Protein AF-A0A1W2GZX4-F1 (afdb_monomer_lite)

pLDDT: mean 93.34, std 7.18, range [49.5, 98.25]

Radius of gyration: 19.94 Å; chains: 1; bounding box: 51×26×61 Å

Foldseek 3Di:
DVVLLVVLVVQLVVLVVVLVVLQVVCCVVPVDHDDLVCCQPVVDQVSNLVVLQVQLPPVSLVSNLVSLVSVLSSLVSLLSSLLVLLQVLLVVLVVVCVVPVPVPVSVVLSVVSNVLSVLSVLLNVLSVVLSVQSNVQSVVSGHDDCPCRNVSSVSSVVSSVCSCCSSVVSVVVSVVVVVVVD

Sequence (182 aa):
MKSTFIVFLFLALSAFGVMRYHQYQFEKSSQLKFDVMKFELPGSKENLDKLILDWSSPESKEFVLNQLRLDYFFMSTLFPAILMGCLLVRRRLQEKAVNSNNTSKYGVLSSLLLGMAFMQLFAWLFDISENIRLTIWIKQGYAGDMSLFETLVKLKFLFAILGVLLSLGLFVWLRVKRNNHS

Secondary structure (DSSP, 8-state):
-HHHHHHHHHHHHHHHHHHHHHHHHHHHHH-PPP-THHHH--SSHHHHHHHHHHT-SHHHHHHHHHHHHHHHHHHHHHHHHHHHHHHHHHHHHHHHHHHHT-HHHHHHHHHHHHHHHHHHHHHHHHHHHHHHHHHHHHHHTS----TTHHHHHHHHHHHHHHHHHHHHHHHHHHHHHHHTT-

Organism: NCBI:txid758820

Structure (mmCIF, N/CA/C/O backbone):
data_AF-A0A1W2GZX4-F1
#
_entry.id   AF-A0A1W2GZX4-F1
#
loop_
_atom_site.group_PDB
_atom_site.id
_atom_site.type_symbol
_atom_site.label_atom_id
_atom_site.label_alt_id
_atom_site.label_comp_id
_atom_site.label_asym_id
_atom_site.label_entity_id
_atom_site.label_seq_id
_atom_site.pdbx_PDB_ins_code
_atom_site.Cartn_x
_atom_site.Cartn_y
_atom_site.Cartn_z
_atom_site.occupancy
_atom_site.B_iso_or_equiv
_atom_site.auth_seq_id
_atom_site.auth_comp_id
_atom_site.auth_asym_id
_atom_site.auth_atom_id
_ato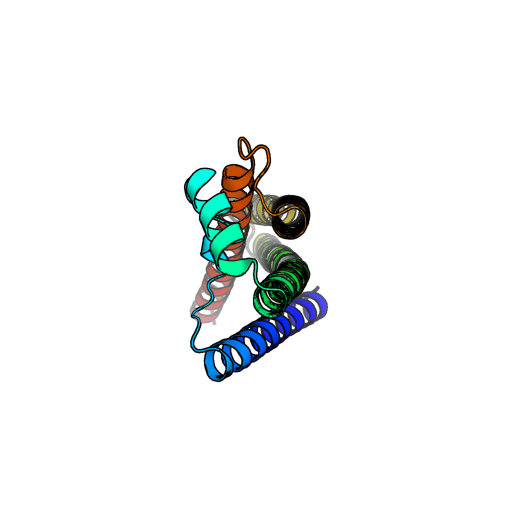m_site.pdbx_PDB_model_num
ATOM 1 N N . MET A 1 1 ? 6.391 -13.377 -15.690 1.00 82.12 1 MET A N 1
ATOM 2 C CA . MET A 1 1 ? 6.469 -11.915 -15.438 1.00 82.12 1 MET A CA 1
ATOM 3 C C . MET A 1 1 ? 5.217 -11.158 -15.870 1.00 82.12 1 MET A C 1
ATOM 5 O O . MET A 1 1 ? 4.576 -10.603 -14.996 1.00 82.12 1 MET A O 1
ATOM 9 N N . LYS A 1 2 ? 4.841 -11.115 -17.164 1.00 89.69 2 LYS A N 1
ATOM 10 C CA . LYS A 1 2 ? 3.638 -10.368 -17.607 1.00 89.69 2 LYS A CA 1
ATOM 11 C C . LYS A 1 2 ? 2.350 -10.927 -16.997 1.00 89.69 2 LYS A C 1
ATOM 13 O O . LYS A 1 2 ? 1.598 -10.173 -16.401 1.00 89.69 2 LYS A O 1
ATOM 18 N N . SER A 1 3 ? 2.146 -12.242 -17.080 1.00 93.19 3 SER A N 1
ATOM 19 C CA . SER A 1 3 ? 0.979 -12.901 -16.480 1.00 93.19 3 SER A CA 1
ATOM 20 C C . SER A 1 3 ? 0.950 -12.718 -14.963 1.00 93.19 3 SER A C 1
ATOM 22 O O . SER A 1 3 ? -0.074 -12.345 -14.420 1.00 93.19 3 SER A O 1
ATOM 24 N N . THR A 1 4 ? 2.098 -12.867 -14.295 1.00 93.06 4 THR A N 1
ATOM 25 C CA . THR A 1 4 ? 2.251 -12.618 -12.851 1.00 93.06 4 THR A CA 1
ATOM 26 C C . THR A 1 4 ? 1.841 -11.194 -12.460 1.00 93.06 4 THR A C 1
ATOM 28 O O . THR A 1 4 ? 1.079 -11.022 -11.520 1.00 93.06 4 THR A O 1
ATOM 31 N N . PHE A 1 5 ? 2.295 -10.180 -13.206 1.00 95.06 5 PHE A N 1
ATOM 32 C CA . PHE A 1 5 ? 1.873 -8.790 -13.010 1.00 95.06 5 PHE A CA 1
ATOM 33 C C . PHE A 1 5 ? 0.356 -8.629 -13.149 1.00 95.06 5 PHE A C 1
ATOM 35 O O . PHE A 1 5 ? -0.266 -8.023 -12.287 1.00 95.06 5 PHE A O 1
ATOM 42 N N . ILE A 1 6 ? -0.237 -9.197 -14.205 1.00 96.38 6 ILE A N 1
ATOM 43 C CA . ILE A 1 6 ? -1.685 -9.117 -14.452 1.00 96.38 6 ILE A CA 1
ATOM 44 C C . ILE A 1 6 ? -2.468 -9.792 -13.324 1.00 96.38 6 ILE A C 1
ATOM 46 O O . ILE A 1 6 ? -3.454 -9.232 -12.865 1.00 96.38 6 ILE A O 1
ATOM 50 N N . VAL A 1 7 ? -2.017 -10.958 -12.856 1.00 97.25 7 VAL A N 1
ATOM 51 C CA . VAL A 1 7 ? -2.651 -11.683 -11.749 1.00 97.25 7 VAL A CA 1
ATOM 52 C C . VAL A 1 7 ? -2.622 -10.847 -10.472 1.00 97.25 7 VAL A C 1
ATOM 54 O O . VAL A 1 7 ? -3.676 -10.619 -9.890 1.00 97.25 7 VAL A O 1
ATOM 57 N N . PHE A 1 8 ? -1.460 -10.332 -10.059 1.00 97.25 8 PHE A N 1
ATOM 58 C CA . PHE A 1 8 ? -1.376 -9.503 -8.851 1.00 97.25 8 PHE A CA 1
ATOM 59 C C . PHE A 1 8 ? -2.161 -8.197 -8.975 1.00 97.25 8 PHE A C 1
ATOM 61 O O . PHE A 1 8 ? -2.834 -7.807 -8.029 1.00 97.25 8 PHE A O 1
ATOM 68 N N . LEU A 1 9 ? -2.143 -7.553 -10.145 1.00 97.00 9 LEU A N 1
ATOM 69 C CA . LEU A 1 9 ? -2.945 -6.358 -10.392 1.00 97.00 9 LEU A CA 1
ATOM 70 C C . LEU A 1 9 ? -4.446 -6.661 -10.303 1.00 97.00 9 LEU A C 1
ATOM 72 O O . LEU A 1 9 ? -5.187 -5.911 -9.679 1.00 97.00 9 LEU A O 1
ATOM 76 N N . PHE A 1 10 ? -4.896 -7.764 -10.901 1.00 97.88 10 PHE A N 1
ATOM 77 C CA . PHE A 1 10 ? -6.289 -8.193 -10.829 1.00 97.88 10 PHE A CA 1
ATOM 78 C C . PHE A 1 10 ? -6.709 -8.511 -9.391 1.00 97.88 10 PHE A C 1
ATOM 80 O O . PHE A 1 10 ? -7.788 -8.098 -8.968 1.00 97.88 10 PHE A O 1
ATOM 87 N N . LEU A 1 11 ? -5.850 -9.191 -8.627 1.00 97.56 11 LEU A N 1
ATOM 88 C CA . LEU A 1 11 ? -6.087 -9.468 -7.212 1.00 97.56 11 LEU A CA 1
ATOM 89 C C . LEU A 1 11 ? -6.164 -8.176 -6.393 1.00 97.56 11 LEU A C 1
ATOM 91 O O . LEU A 1 11 ? -7.098 -8.037 -5.613 1.00 97.56 11 LEU A O 1
ATOM 95 N N . ALA A 1 12 ? -5.270 -7.210 -6.623 1.00 97.50 12 ALA A N 1
ATOM 96 C CA . ALA A 1 12 ? -5.295 -5.916 -5.942 1.00 97.50 12 ALA A CA 1
ATOM 97 C C . ALA A 1 12 ? -6.577 -5.131 -6.249 1.00 97.50 12 ALA A C 1
ATOM 99 O O . ALA A 1 12 ? -7.246 -4.646 -5.341 1.00 97.50 12 ALA A O 1
ATOM 100 N N . LEU A 1 13 ? -6.982 -5.057 -7.519 1.00 97.75 13 LEU A N 1
ATOM 101 C CA . LEU A 1 13 ? -8.230 -4.390 -7.906 1.00 97.75 13 LEU A CA 1
ATOM 102 C C . LEU A 1 13 ? -9.462 -5.091 -7.320 1.00 97.75 13 LEU A C 1
ATOM 104 O O . LEU A 1 13 ? -10.399 -4.426 -6.881 1.00 97.75 13 LEU A O 1
ATOM 108 N N . SER A 1 14 ? -9.450 -6.423 -7.281 1.00 97.44 14 SER A N 1
ATOM 109 C CA . SER A 1 14 ? -10.535 -7.217 -6.700 1.00 97.44 14 SER A CA 1
ATOM 110 C C . SER A 1 14 ? -10.611 -7.033 -5.183 1.00 97.44 14 SER A C 1
ATOM 112 O O . SER A 1 14 ? -11.694 -6.794 -4.656 1.00 97.44 14 SER A O 1
ATOM 114 N N . ALA A 1 15 ? -9.471 -7.073 -4.486 1.00 96.81 15 ALA A N 1
ATOM 115 C CA . ALA A 1 15 ? -9.367 -6.813 -3.052 1.00 96.81 15 ALA A CA 1
ATOM 116 C C . ALA A 1 15 ? -9.877 -5.411 -2.703 1.00 96.81 15 ALA A C 1
ATOM 118 O O . ALA A 1 15 ? -10.716 -5.265 -1.817 1.00 96.81 15 ALA A O 1
ATOM 119 N N . PHE A 1 16 ? -9.455 -4.397 -3.464 1.00 97.06 16 PHE A N 1
ATOM 120 C CA . PHE A 1 16 ? -9.949 -3.032 -3.316 1.00 97.06 16 PHE A CA 1
ATOM 121 C C . PHE A 1 16 ? -11.466 -2.948 -3.528 1.00 97.06 16 PHE A C 1
ATOM 123 O O . PHE A 1 16 ? -12.172 -2.328 -2.734 1.00 97.06 16 PHE A O 1
ATOM 130 N N . GLY A 1 17 ? -11.992 -3.611 -4.563 1.00 97.50 17 GLY A N 1
ATOM 131 C CA . GLY A 1 17 ? -13.429 -3.676 -4.827 1.00 97.50 17 GLY A CA 1
ATOM 132 C C . GLY A 1 17 ? -14.216 -4.296 -3.670 1.00 97.50 17 GLY A C 1
ATOM 133 O O . GLY A 1 17 ? -15.209 -3.720 -3.227 1.00 97.50 17 GLY A O 1
ATOM 134 N N . VAL A 1 18 ? -13.746 -5.426 -3.134 1.00 97.06 18 VAL A N 1
ATOM 135 C CA . VAL A 1 18 ? -14.350 -6.094 -1.968 1.00 97.06 18 VAL A CA 1
ATOM 136 C C . VAL A 1 18 ? -14.288 -5.201 -0.730 1.00 97.06 18 VAL A C 1
ATOM 138 O O . VAL A 1 18 ? -15.300 -5.037 -0.053 1.00 97.06 18 VAL A O 1
ATOM 141 N N . MET A 1 19 ? -13.142 -4.571 -0.465 1.00 96.50 19 MET A N 1
ATOM 142 C CA . MET A 1 19 ? -12.951 -3.648 0.656 1.00 96.50 19 MET A CA 1
ATOM 143 C C . MET A 1 19 ? -13.938 -2.475 0.598 1.00 96.50 19 MET A C 1
ATOM 145 O O . MET A 1 19 ? -14.640 -2.193 1.573 1.00 96.50 19 MET A O 1
ATOM 149 N N . ARG A 1 20 ? -14.069 -1.843 -0.576 1.00 96.81 20 ARG A N 1
ATOM 150 C CA . ARG A 1 20 ? -15.012 -0.739 -0.814 1.00 96.81 20 ARG A CA 1
ATOM 151 C C . ARG A 1 20 ? -16.469 -1.177 -0.721 1.00 96.81 20 ARG A C 1
ATOM 153 O O . ARG A 1 20 ? -17.280 -0.433 -0.175 1.00 96.81 20 ARG A O 1
ATOM 160 N N . TYR A 1 21 ? -16.802 -2.365 -1.220 1.00 97.06 21 TYR A N 1
ATOM 161 C CA . TYR A 1 21 ? -18.146 -2.924 -1.099 1.00 97.06 21 TYR A CA 1
ATOM 162 C C . TYR A 1 21 ? -18.513 -3.195 0.365 1.00 97.06 21 TYR A C 1
ATOM 164 O O . TYR A 1 21 ? -19.567 -2.759 0.824 1.00 97.06 21 TYR A O 1
ATOM 172 N N . HIS A 1 22 ? -17.623 -3.846 1.117 1.00 95.94 22 HIS A N 1
ATOM 173 C CA . HIS A 1 22 ? -17.808 -4.118 2.541 1.00 95.94 22 HIS A CA 1
ATOM 174 C C . HIS A 1 22 ? -17.953 -2.820 3.348 1.00 95.94 22 HIS A C 1
ATOM 176 O O . HIS A 1 22 ? -18.860 -2.705 4.171 1.00 95.94 22 HIS A O 1
ATOM 182 N N . GLN A 1 23 ? -17.127 -1.808 3.055 1.00 96.50 23 GLN A N 1
ATOM 183 C CA . GLN A 1 23 ? -17.264 -0.484 3.661 1.00 96.50 23 GLN A CA 1
ATOM 184 C C . GLN A 1 23 ? -18.628 0.135 3.349 1.00 96.50 23 GLN A C 1
ATOM 186 O O . GLN A 1 23 ? -19.325 0.557 4.264 1.00 96.50 23 GLN A O 1
ATOM 191 N N . TYR A 1 24 ? -19.037 0.161 2.080 1.00 96.75 24 TYR A N 1
ATOM 192 C CA . TYR A 1 24 ? -20.317 0.741 1.672 1.00 96.75 24 TYR A CA 1
ATOM 193 C C . TYR A 1 24 ? -21.513 0.108 2.397 1.00 96.75 24 TYR A C 1
ATOM 195 O O . TYR A 1 24 ? -22.404 0.829 2.843 1.00 96.75 24 TYR A O 1
ATOM 203 N N . GLN A 1 25 ? -21.529 -1.221 2.539 1.00 96.81 25 GLN A N 1
ATOM 204 C CA . GLN A 1 25 ? -22.611 -1.918 3.237 1.00 96.81 25 GLN A CA 1
ATOM 205 C C . GLN A 1 25 ? -22.695 -1.509 4.711 1.00 96.81 25 GLN A C 1
ATOM 207 O O . GLN A 1 25 ? -23.783 -1.193 5.189 1.00 96.81 25 GLN A O 1
ATOM 212 N N . PHE A 1 26 ? -21.552 -1.436 5.397 1.00 96.31 26 PHE A N 1
ATOM 213 C CA . PHE A 1 26 ? -21.496 -1.001 6.791 1.00 96.31 26 PHE A CA 1
ATOM 214 C C . PHE A 1 26 ? -21.913 0.463 6.968 1.00 96.31 26 PHE A C 1
ATOM 216 O O . PHE A 1 26 ? -22.699 0.780 7.857 1.00 96.31 26 PHE A O 1
ATOM 223 N N . GLU A 1 27 ? -21.433 1.374 6.116 1.00 96.81 27 GLU A N 1
ATOM 224 C CA . GLU A 1 27 ? -21.820 2.790 6.205 1.00 96.81 27 GLU A CA 1
ATOM 225 C C . GLU A 1 27 ? -23.321 2.979 5.957 1.00 96.81 27 GLU A C 1
ATOM 227 O O . GLU A 1 27 ? -23.957 3.838 6.566 1.00 96.81 27 GLU A O 1
ATOM 232 N N . LYS A 1 28 ? -23.908 2.165 5.073 1.00 96.06 28 LYS A N 1
ATOM 233 C CA . LYS A 1 28 ? -25.340 2.204 4.782 1.00 96.06 28 LYS A CA 1
ATOM 234 C C . LYS A 1 28 ? -26.183 1.705 5.959 1.00 96.06 28 LYS A C 1
ATOM 236 O O . LYS A 1 28 ? -27.234 2.290 6.217 1.00 96.06 28 LYS A O 1
ATOM 241 N N . SER A 1 29 ? -25.754 0.649 6.652 1.00 95.31 29 SER A N 1
ATOM 242 C CA . SER A 1 29 ? -26.492 0.094 7.795 1.00 95.31 29 SER A CA 1
ATOM 243 C C . SER A 1 29 ? -26.342 0.938 9.061 1.00 95.31 29 SER A C 1
ATOM 245 O O . SER A 1 29 ? -27.327 1.171 9.752 1.00 95.31 29 SER A O 1
ATOM 247 N N . SER A 1 30 ? -25.132 1.421 9.345 1.00 93.25 30 SER A N 1
ATOM 248 C CA . SER A 1 30 ? -24.798 2.102 10.603 1.00 93.25 30 SER A CA 1
ATOM 249 C C . SER A 1 30 ? -24.911 3.628 10.549 1.00 93.25 30 SER A C 1
ATOM 251 O O . SER A 1 30 ? -24.921 4.270 11.595 1.00 93.25 30 SER A O 1
ATOM 253 N N . GLN A 1 31 ? -24.955 4.224 9.348 1.00 93.12 31 GLN A N 1
ATOM 254 C CA . GLN A 1 31 ? -24.812 5.672 9.113 1.00 93.12 31 GLN A CA 1
ATOM 255 C C . GLN A 1 31 ? -23.467 6.267 9.579 1.00 93.12 31 GLN A C 1
ATOM 257 O O . GLN A 1 31 ? -23.268 7.481 9.511 1.00 93.12 31 GLN A O 1
ATOM 262 N N . LEU A 1 32 ? -22.512 5.434 10.004 1.00 92.25 32 LEU A N 1
ATOM 263 C CA . LEU A 1 32 ? -21.157 5.859 10.344 1.00 92.25 32 LEU A CA 1
ATOM 264 C C . LEU A 1 32 ? -20.311 5.970 9.077 1.00 92.25 32 LEU A C 1
ATOM 266 O O . LEU A 1 32 ? -20.437 5.164 8.160 1.00 92.25 32 LEU A O 1
ATOM 270 N N . LYS A 1 33 ? -19.419 6.961 9.028 1.00 94.06 33 LYS A N 1
ATOM 271 C CA . LYS A 1 33 ? -18.461 7.131 7.929 1.00 94.06 33 LYS A CA 1
ATOM 272 C C . LYS A 1 33 ? -17.108 6.565 8.323 1.00 94.06 33 LYS A C 1
ATOM 274 O O . LYS A 1 33 ? -16.528 7.009 9.312 1.00 94.06 33 LYS A O 1
ATOM 279 N N . PHE A 1 34 ? -16.604 5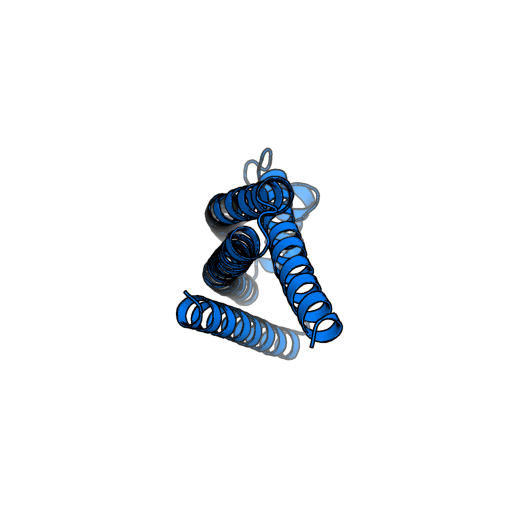.620 7.534 1.00 94.56 34 PHE A N 1
ATOM 280 C CA . PHE A 1 34 ? -15.326 4.971 7.793 1.00 94.56 34 PHE A CA 1
ATOM 281 C C . PHE A 1 34 ? -14.236 5.506 6.868 1.00 94.56 34 PHE A C 1
ATOM 283 O O . PHE A 1 34 ? -14.444 5.704 5.672 1.00 94.56 34 PHE A O 1
ATOM 290 N N . ASP A 1 35 ? -13.050 5.700 7.427 1.00 92.94 35 ASP A N 1
ATOM 291 C CA . ASP A 1 35 ? -11.862 6.067 6.672 1.00 92.94 35 ASP A CA 1
ATOM 292 C C . ASP A 1 35 ? -10.641 5.404 7.309 1.00 92.94 35 ASP A C 1
ATOM 294 O O . ASP A 1 35 ? -10.217 5.788 8.401 1.00 92.94 35 ASP A O 1
ATOM 298 N N . VAL A 1 36 ? -10.094 4.397 6.622 1.00 92.38 36 VAL A N 1
ATOM 299 C CA . VAL A 1 36 ? -8.910 3.653 7.072 1.00 92.38 36 VAL A CA 1
ATOM 300 C C . VAL A 1 36 ? -7.692 4.569 7.219 1.00 92.38 36 VAL A C 1
ATOM 302 O O . VAL A 1 36 ? -6.908 4.404 8.151 1.00 92.38 36 VAL A O 1
ATOM 305 N N . MET A 1 37 ? -7.597 5.628 6.404 1.00 92.69 37 MET A N 1
ATOM 306 C CA . MET A 1 37 ? -6.470 6.561 6.449 1.00 92.69 37 MET A CA 1
ATOM 307 C C . MET A 1 37 ? -6.387 7.317 7.773 1.00 92.69 37 MET A C 1
ATOM 309 O O . MET A 1 37 ? -5.298 7.724 8.166 1.00 92.69 37 MET A O 1
ATOM 313 N N . LYS A 1 38 ? -7.506 7.484 8.490 1.00 94.00 38 LYS A N 1
ATOM 314 C CA . LYS A 1 38 ? -7.499 8.096 9.828 1.00 94.00 38 LYS A CA 1
ATOM 315 C C . LYS A 1 38 ? -6.802 7.216 10.862 1.00 94.00 38 LYS A C 1
ATOM 317 O O . LYS A 1 38 ? -6.236 7.749 11.808 1.00 94.00 3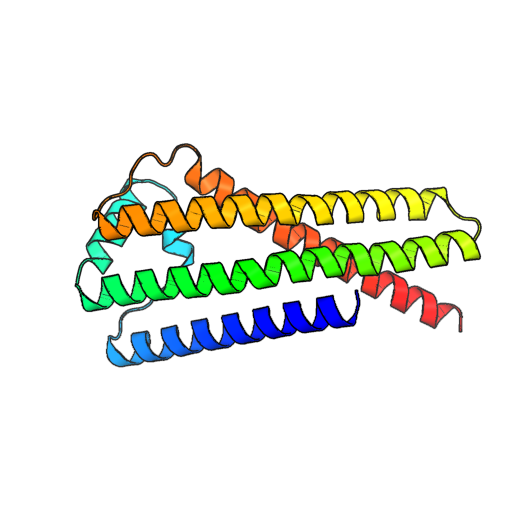8 LYS A O 1
ATOM 322 N N . PHE A 1 39 ? -6.833 5.897 10.680 1.00 94.31 39 PHE A N 1
ATOM 323 C CA . PHE A 1 39 ? -6.098 4.961 11.528 1.00 94.31 39 PHE A CA 1
ATOM 324 C C . PHE A 1 39 ? -4.619 4.888 11.133 1.00 94.31 39 PHE A C 1
ATOM 326 O O . PHE A 1 39 ? -3.760 4.832 12.007 1.00 94.31 39 PHE A O 1
ATOM 333 N N . GLU A 1 40 ? -4.313 4.937 9.835 1.00 93.50 40 GLU A N 1
ATOM 334 C CA . GLU A 1 40 ? -2.934 4.861 9.333 1.00 93.50 40 GLU A CA 1
ATOM 335 C C . GLU A 1 40 ? -2.133 6.159 9.536 1.00 93.50 40 GLU A C 1
ATOM 337 O O . GLU A 1 40 ? -0.937 6.126 9.827 1.00 93.50 40 GLU A O 1
ATOM 342 N N . LEU A 1 41 ? -2.779 7.319 9.395 1.00 94.00 41 LEU A N 1
ATOM 343 C CA . LEU A 1 41 ? -2.176 8.648 9.535 1.00 94.00 41 LEU A CA 1
ATOM 344 C C . LEU A 1 41 ? -2.982 9.513 10.523 1.00 94.00 41 LEU A C 1
ATOM 346 O O . LEU A 1 41 ? -3.567 10.525 10.126 1.00 94.00 41 LEU A O 1
ATOM 350 N N . PRO A 1 42 ? -3.020 9.143 11.815 1.00 93.19 42 PRO A N 1
ATOM 351 C CA . PRO A 1 42 ? -3.829 9.836 12.821 1.00 93.19 42 PRO A CA 1
ATOM 352 C C . PRO A 1 42 ? -3.287 11.231 13.191 1.00 93.19 42 PRO A C 1
ATOM 354 O O . PRO A 1 42 ? -3.994 12.034 13.800 1.00 93.19 42 PRO A O 1
ATOM 357 N N . GLY A 1 43 ? -2.035 11.547 12.856 1.00 91.50 43 GLY A N 1
ATOM 358 C CA . GLY A 1 43 ? -1.357 12.812 13.153 1.00 91.50 43 GLY A CA 1
ATOM 359 C C . GLY A 1 43 ? -0.760 12.873 14.561 1.00 91.50 43 GLY A C 1
ATOM 360 O O . GLY A 1 43 ? 0.262 13.527 14.771 1.00 91.50 43 GLY A O 1
ATOM 361 N N . SER A 1 44 ? -1.389 12.210 15.534 1.00 93.38 44 SER A N 1
ATOM 362 C CA . SER A 1 44 ? -0.883 12.088 16.900 1.00 93.38 44 SER A CA 1
ATOM 363 C C . SER A 1 44 ? -1.424 10.836 17.590 1.00 93.38 44 SER A C 1
ATOM 365 O O . SER A 1 44 ? -2.377 10.205 17.122 1.00 93.38 44 SER A O 1
ATOM 367 N N . LYS A 1 45 ? -0.825 10.496 18.735 1.00 94.94 45 LYS A N 1
ATOM 368 C CA . LYS A 1 45 ? -1.283 9.388 19.574 1.00 94.94 45 LYS A CA 1
ATOM 369 C C . LYS A 1 45 ? -2.679 9.627 20.130 1.00 94.94 45 LYS A C 1
ATOM 371 O O .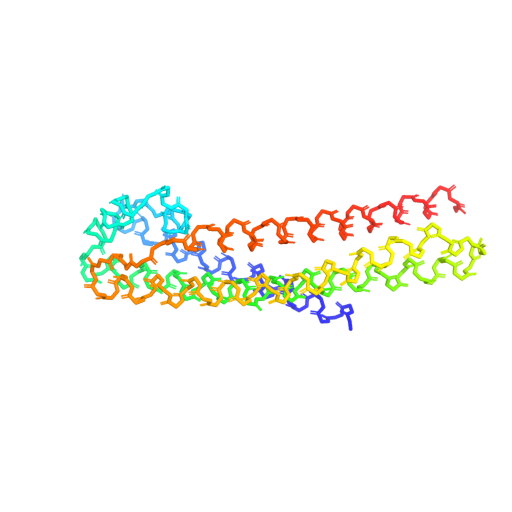 LYS A 1 45 ? -3.516 8.736 20.069 1.00 94.94 45 LYS A O 1
ATOM 376 N N . GLU A 1 46 ? -2.947 10.837 20.598 1.00 95.50 46 GLU A N 1
ATOM 377 C CA . GLU A 1 46 ? -4.230 11.228 21.182 1.00 95.50 46 G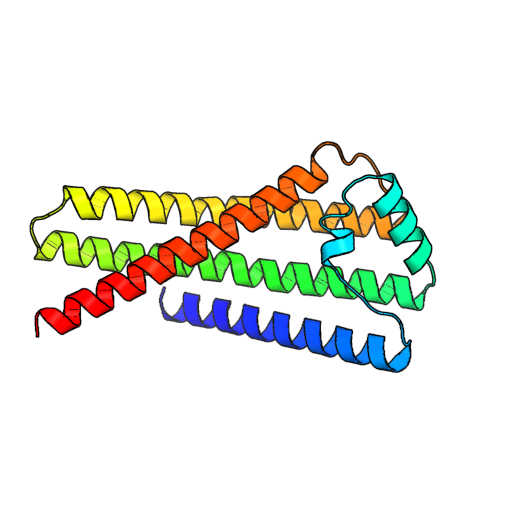LU A CA 1
ATOM 378 C C . GLU A 1 46 ? -5.368 11.091 20.166 1.00 95.50 46 GLU A C 1
ATOM 380 O O . GLU A 1 46 ? -6.461 10.642 20.507 1.00 95.50 46 GLU A O 1
ATOM 385 N N . ASN A 1 47 ? -5.107 11.429 18.900 1.00 96.06 47 ASN A N 1
ATOM 386 C CA . ASN A 1 47 ? -6.078 11.255 17.824 1.00 96.06 47 ASN A CA 1
ATOM 387 C C . ASN A 1 47 ? -6.366 9.776 17.552 1.00 96.06 47 ASN A C 1
ATOM 389 O O . ASN A 1 47 ? -7.523 9.415 17.336 1.00 96.06 47 ASN A O 1
ATOM 393 N N . LEU A 1 48 ? -5.337 8.922 17.577 1.00 96.12 48 LEU A N 1
ATOM 394 C CA . LEU A 1 48 ? -5.513 7.484 17.393 1.00 96.12 48 LEU A CA 1
ATOM 395 C C . LEU A 1 48 ? -6.254 6.849 18.573 1.00 96.12 48 LEU A C 1
ATOM 397 O O . LEU A 1 48 ? -7.174 6.068 18.357 1.00 96.12 48 LEU A O 1
ATOM 401 N N . ASP A 1 49 ? -5.904 7.217 19.805 1.00 96.75 49 ASP A N 1
ATOM 402 C CA . ASP A 1 49 ? -6.610 6.787 21.015 1.00 96.75 49 ASP A CA 1
ATOM 403 C C . ASP A 1 49 ? -8.089 7.172 20.949 1.00 96.75 49 ASP A C 1
ATOM 405 O O . ASP A 1 49 ? -8.968 6.334 21.161 1.00 96.75 49 ASP A O 1
ATOM 409 N N . LYS A 1 50 ? -8.379 8.420 20.567 1.00 96.69 50 LYS A N 1
ATOM 410 C CA . LYS A 1 50 ? -9.750 8.888 20.370 1.00 96.69 50 LYS A CA 1
ATOM 411 C C . LYS A 1 50 ? -10.480 8.082 19.295 1.00 96.69 50 LYS A C 1
ATOM 413 O O . LYS A 1 50 ? -11.602 7.654 19.532 1.00 96.69 50 LYS A O 1
ATOM 418 N N . LEU A 1 51 ? -9.845 7.818 18.152 1.00 96.06 51 LEU A N 1
ATOM 419 C CA . LEU A 1 51 ? -10.427 6.981 17.098 1.00 96.06 51 LEU A CA 1
ATOM 420 C C . LEU A 1 51 ? -10.712 5.555 17.585 1.00 96.06 51 LEU A C 1
ATOM 422 O O . LEU A 1 51 ? -11.767 5.007 17.282 1.00 96.06 51 LEU A O 1
ATOM 426 N N . ILE A 1 52 ? -9.812 4.949 18.359 1.00 96.69 52 ILE A N 1
ATOM 427 C CA . ILE A 1 52 ? -10.030 3.609 18.920 1.00 96.69 52 ILE A CA 1
ATOM 428 C C . ILE A 1 52 ? -11.233 3.611 19.874 1.00 96.69 52 ILE A C 1
ATOM 430 O O . ILE A 1 52 ? -12.043 2.682 19.839 1.00 96.69 52 ILE A O 1
ATOM 434 N N . LEU A 1 53 ? -11.383 4.657 20.690 1.00 96.19 53 LEU A N 1
ATOM 435 C CA . LEU A 1 53 ? -12.527 4.822 21.587 1.00 96.19 53 LEU A CA 1
ATOM 436 C C . LEU A 1 53 ? -13.837 5.054 20.822 1.00 96.19 53 LEU A C 1
ATOM 438 O O . LEU A 1 53 ? -14.840 4.406 21.132 1.00 96.19 53 LEU A O 1
ATOM 442 N N . ASP A 1 54 ? -13.824 5.903 19.794 1.00 95.44 54 ASP A N 1
ATOM 443 C CA . ASP A 1 54 ? -14.989 6.199 18.949 1.00 95.44 54 ASP A CA 1
ATOM 444 C C . ASP A 1 54 ? -15.509 4.934 18.230 1.00 95.44 54 ASP A C 1
ATOM 446 O O . ASP A 1 54 ? -16.707 4.799 17.981 1.00 95.44 54 ASP A O 1
ATOM 450 N N . TRP A 1 55 ? -14.624 3.971 17.947 1.00 96.12 55 TRP A N 1
ATOM 451 C CA . TRP A 1 55 ? -14.939 2.688 17.302 1.00 96.12 55 TRP A CA 1
ATOM 452 C C . TRP A 1 55 ? -14.950 1.495 18.277 1.00 96.12 55 TRP A C 1
ATOM 454 O O . TRP A 1 55 ? -14.819 0.347 17.856 1.00 96.12 55 TRP A O 1
ATOM 464 N N . SER A 1 56 ? -15.116 1.741 19.580 1.00 94.50 56 SER A N 1
ATOM 465 C CA . SER A 1 56 ? -15.000 0.708 20.624 1.00 94.50 56 SER A CA 1
ATOM 466 C C . SER A 1 56 ? -16.194 -0.245 20.745 1.00 94.50 56 SER A C 1
ATOM 468 O O . SER A 1 56 ? -16.057 -1.300 21.375 1.00 94.50 56 SER A O 1
ATOM 470 N N . SER A 1 57 ? -17.350 0.080 20.151 1.00 95.31 57 SER A N 1
ATOM 471 C CA . SER A 1 57 ? -18.511 -0.818 20.178 1.00 95.31 57 SER A CA 1
ATOM 472 C C . SER A 1 57 ? -18.175 -2.154 19.492 1.00 95.31 57 SER A C 1
ATOM 474 O O . SER A 1 57 ? -17.408 -2.160 18.528 1.00 95.31 57 SER A O 1
ATOM 476 N N . PRO A 1 58 ? -18.716 -3.300 19.954 1.00 94.81 58 PRO A N 1
ATOM 477 C CA . PRO A 1 58 ? -18.309 -4.613 19.445 1.00 94.81 58 PRO A CA 1
ATOM 478 C C . PRO A 1 58 ? -18.414 -4.749 17.919 1.00 94.81 58 PRO A C 1
ATOM 480 O O . PRO A 1 58 ? -17.464 -5.196 17.281 1.00 94.81 58 PRO A O 1
ATOM 483 N N . GLU A 1 59 ? -19.529 -4.297 17.340 1.00 94.88 59 GLU A N 1
ATOM 484 C CA . GLU A 1 59 ? -19.785 -4.356 15.897 1.00 94.88 59 GLU A CA 1
ATOM 485 C C . GLU A 1 59 ? -18.845 -3.433 15.103 1.00 94.88 59 GLU A C 1
ATOM 487 O O . GLU A 1 59 ? -18.208 -3.869 14.143 1.00 94.88 59 GLU A O 1
ATOM 492 N N . SER A 1 60 ? -18.690 -2.176 15.535 1.00 95.00 60 SER A N 1
ATOM 493 C CA . SER A 1 60 ? -17.785 -1.215 14.893 1.00 95.00 60 SER A CA 1
ATOM 494 C C . SER A 1 60 ? -16.335 -1.682 14.967 1.00 95.00 60 SER A C 1
ATOM 496 O O . SER A 1 60 ? -15.619 -1.640 13.968 1.00 95.00 60 SER A O 1
ATOM 498 N N . LYS A 1 61 ? -15.903 -2.187 16.124 1.00 96.38 61 LYS A N 1
ATOM 499 C CA . LYS A 1 61 ? -14.554 -2.714 16.342 1.00 96.38 61 LYS A CA 1
ATOM 500 C C . LYS A 1 61 ? -14.262 -3.902 15.433 1.00 96.38 61 LYS A C 1
ATOM 502 O O . LYS A 1 61 ? -13.195 -3.957 14.821 1.00 96.38 61 LYS A O 1
ATOM 507 N N . GLU A 1 62 ? -15.189 -4.852 15.336 1.00 96.44 62 GLU A N 1
ATOM 508 C CA . GLU A 1 62 ? -15.051 -5.997 14.437 1.00 96.44 62 GLU A CA 1
ATOM 509 C C . GLU A 1 62 ? -14.972 -5.550 12.973 1.00 96.44 62 GLU A C 1
ATOM 511 O O . GLU A 1 62 ? -14.115 -6.030 12.225 1.00 96.44 62 GLU A O 1
ATOM 516 N N . PHE A 1 63 ? -15.794 -4.577 12.582 1.00 97.19 63 PHE A N 1
ATOM 517 C CA . PHE A 1 63 ? -15.739 -3.986 11.254 1.00 97.19 63 PHE A CA 1
ATOM 518 C C . PHE A 1 63 ? -14.373 -3.348 10.954 1.00 97.19 63 PHE A C 1
ATOM 520 O O . PHE A 1 63 ? -13.795 -3.662 9.911 1.00 97.19 63 PHE A O 1
ATOM 527 N N . VAL A 1 64 ? -13.813 -2.525 11.855 1.00 97.06 64 VAL A N 1
ATOM 528 C CA . VAL A 1 64 ? -12.477 -1.924 11.657 1.00 97.06 64 VAL A CA 1
ATOM 529 C C . VAL A 1 64 ? -11.412 -3.010 11.515 1.00 97.06 64 VAL A C 1
ATOM 531 O O . VAL A 1 64 ? -10.599 -2.962 10.595 1.00 97.06 64 VAL A O 1
ATOM 534 N N . LEU A 1 65 ? -11.431 -4.032 12.375 1.00 97.12 65 LEU A N 1
ATOM 535 C CA . LEU A 1 65 ? -10.474 -5.140 12.296 1.00 97.12 65 LEU A CA 1
ATOM 536 C C . LEU A 1 65 ? -10.588 -5.917 10.977 1.00 97.12 65 LEU A C 1
ATOM 538 O O . LEU A 1 65 ? -9.574 -6.350 10.429 1.00 97.12 65 LEU A O 1
ATOM 542 N N . ASN A 1 66 ? -11.799 -6.091 10.448 1.00 96.69 66 ASN A N 1
ATOM 543 C CA . ASN A 1 66 ? -12.002 -6.711 9.141 1.00 96.69 66 ASN A CA 1
ATOM 544 C C . ASN A 1 66 ? -11.532 -5.809 7.993 1.00 96.69 66 ASN A C 1
ATOM 546 O O . ASN A 1 66 ? -10.945 -6.318 7.041 1.00 96.69 66 ASN A O 1
ATOM 550 N N . GLN A 1 67 ? -11.723 -4.492 8.092 1.00 96.81 67 GLN A N 1
ATOM 551 C CA . GLN A 1 67 ? -11.180 -3.540 7.120 1.00 96.81 67 GLN A CA 1
ATOM 552 C C . GLN A 1 67 ? -9.652 -3.568 7.088 1.00 96.81 67 GLN A C 1
ATOM 554 O O . GLN A 1 67 ? -9.093 -3.665 6.005 1.00 96.81 67 GLN A O 1
ATOM 559 N N . LEU A 1 68 ? -8.979 -3.607 8.242 1.00 96.06 68 LEU A N 1
ATOM 560 C CA . LEU A 1 68 ? -7.516 -3.738 8.297 1.00 96.06 68 LEU A CA 1
ATOM 561 C C . LEU A 1 68 ? -7.023 -5.043 7.657 1.00 96.06 68 LEU A C 1
ATOM 563 O O . LEU A 1 68 ? -6.054 -5.053 6.910 1.00 96.06 68 LEU A O 1
ATOM 567 N N . ARG A 1 69 ? -7.727 -6.164 7.860 1.00 95.56 69 ARG A N 1
ATOM 568 C CA . ARG A 1 69 ? -7.388 -7.427 7.175 1.00 95.56 69 ARG A CA 1
ATOM 569 C C . ARG A 1 69 ? -7.528 -7.327 5.656 1.00 95.56 69 ARG A C 1
ATOM 571 O O . ARG A 1 69 ? -6.714 -7.898 4.930 1.00 95.56 69 ARG A O 1
ATOM 578 N N . LEU A 1 70 ? -8.582 -6.663 5.185 1.00 95.88 70 LEU A N 1
ATOM 579 C CA . LEU A 1 70 ? -8.815 -6.444 3.760 1.00 95.88 70 LEU A CA 1
ATOM 580 C C . LEU A 1 70 ? -7.771 -5.495 3.166 1.00 95.88 70 LEU A C 1
ATOM 582 O O . LEU A 1 70 ? -7.278 -5.778 2.075 1.00 95.88 70 LEU A O 1
ATOM 586 N N . ASP A 1 71 ? -7.401 -4.440 3.891 1.00 94.38 71 ASP A N 1
ATOM 587 C CA . ASP A 1 71 ? -6.332 -3.519 3.510 1.00 94.38 71 ASP A CA 1
ATOM 588 C C . ASP A 1 71 ? -4.982 -4.241 3.423 1.00 94.38 71 ASP A C 1
ATOM 590 O O . ASP A 1 71 ? -4.344 -4.227 2.372 1.00 94.38 71 ASP A O 1
ATOM 594 N N . TYR A 1 72 ? -4.619 -5.023 4.442 1.00 94.75 72 TYR A N 1
ATOM 595 C CA . TYR A 1 72 ? -3.422 -5.861 4.412 1.00 94.75 72 TYR A CA 1
ATOM 596 C C . TYR A 1 72 ? -3.388 -6.802 3.198 1.00 94.75 72 TYR A C 1
ATOM 598 O O . TYR A 1 72 ? -2.358 -6.955 2.533 1.00 94.75 72 TYR A O 1
ATOM 606 N N . PHE A 1 73 ? -4.510 -7.453 2.876 1.00 96.69 73 PHE A N 1
ATOM 607 C CA . PHE A 1 73 ? -4.597 -8.322 1.701 1.00 96.69 73 PHE A CA 1
ATOM 608 C C . PHE A 1 73 ? -4.469 -7.530 0.390 1.00 96.69 73 PHE A C 1
ATOM 610 O O . PHE A 1 73 ? -3.765 -7.952 -0.535 1.00 96.69 73 PHE A O 1
ATOM 617 N N . PHE A 1 74 ? -5.107 -6.362 0.311 1.00 96.88 74 PHE A N 1
ATOM 618 C CA . PHE A 1 74 ? -4.969 -5.436 -0.807 1.00 96.88 74 PHE A CA 1
ATOM 619 C C . PHE A 1 74 ? -3.507 -5.012 -0.999 1.00 96.88 74 PHE A C 1
ATOM 621 O O . PHE A 1 74 ? -2.955 -5.192 -2.085 1.00 96.88 74 PHE A O 1
ATOM 628 N N . MET A 1 75 ? -2.833 -4.555 0.049 1.00 96.19 75 MET A N 1
ATOM 629 C CA . MET A 1 75 ? -1.434 -4.135 0.007 1.00 96.19 75 MET A CA 1
ATOM 630 C C . MET A 1 75 ? -0.488 -5.296 -0.329 1.00 96.19 75 MET A C 1
ATOM 632 O O . MET A 1 75 ? 0.402 -5.156 -1.175 1.00 96.19 75 MET A O 1
ATOM 636 N N . SER A 1 76 ? -0.751 -6.489 0.212 1.00 96.19 76 SER A N 1
ATOM 637 C CA . SER A 1 76 ? -0.013 -7.726 -0.092 1.00 96.19 76 SER A CA 1
ATOM 638 C C . SER A 1 76 ? -0.142 -8.183 -1.547 1.00 96.19 76 SER A C 1
ATOM 640 O O . SER A 1 76 ? 0.646 -9.008 -2.003 1.00 96.19 76 SER A O 1
ATOM 642 N N . THR A 1 77 ? -1.109 -7.660 -2.301 1.00 97.44 77 THR A N 1
ATOM 643 C CA . THR A 1 77 ? -1.244 -7.916 -3.744 1.00 97.44 77 THR A CA 1
ATOM 644 C C . THR A 1 77 ? -0.780 -6.722 -4.580 1.00 97.44 77 THR A C 1
ATOM 646 O O . THR A 1 77 ? -0.170 -6.914 -5.637 1.00 97.44 77 THR A O 1
ATOM 649 N N . LEU A 1 78 ? -0.961 -5.497 -4.080 1.00 97.88 78 LEU A N 1
ATOM 650 C CA . LEU A 1 78 ? -0.536 -4.262 -4.729 1.00 97.88 78 LEU A CA 1
ATOM 651 C C . LEU A 1 78 ? 0.992 -4.131 -4.800 1.00 97.88 78 LEU A C 1
ATOM 653 O O . LEU A 1 78 ? 1.519 -3.892 -5.888 1.00 97.88 78 LEU A O 1
ATOM 657 N N . PHE A 1 79 ? 1.725 -4.313 -3.695 1.00 97.88 79 PHE A N 1
ATOM 658 C CA . PHE A 1 79 ? 3.188 -4.165 -3.710 1.00 97.88 79 PHE A CA 1
ATOM 659 C C . PHE A 1 79 ? 3.867 -5.156 -4.670 1.00 97.88 79 PHE A C 1
ATOM 661 O O . PHE A 1 79 ? 4.696 -4.716 -5.479 1.00 97.88 79 PHE A O 1
ATOM 668 N N . PRO A 1 80 ? 3.496 -6.455 -4.705 1.00 97.56 80 PRO A N 1
ATOM 669 C CA . PRO A 1 80 ? 3.976 -7.361 -5.744 1.00 97.56 80 PRO A CA 1
ATOM 670 C C . PRO A 1 80 ? 3.591 -6.930 -7.162 1.00 97.56 80 PRO A C 1
ATOM 672 O O . PRO A 1 80 ? 4.410 -7.061 -8.074 1.00 97.56 80 PRO A O 1
ATOM 675 N N . ALA A 1 81 ? 2.389 -6.383 -7.382 1.00 97.88 81 ALA A N 1
ATOM 676 C CA . ALA A 1 81 ? 2.011 -5.853 -8.693 1.00 97.88 81 ALA A CA 1
ATOM 677 C C . ALA A 1 81 ? 2.953 -4.715 -9.124 1.00 97.88 81 ALA A C 1
ATOM 679 O O . ALA A 1 81 ? 3.480 -4.742 -10.238 1.00 97.88 81 ALA A O 1
ATOM 680 N N . ILE A 1 82 ? 3.238 -3.755 -8.241 1.00 98.12 82 ILE A N 1
ATOM 681 C CA . ILE A 1 82 ? 4.151 -2.636 -8.524 1.00 98.12 82 ILE A CA 1
ATOM 682 C C . ILE A 1 82 ? 5.571 -3.152 -8.782 1.00 98.12 82 ILE A C 1
ATOM 684 O O . ILE A 1 82 ? 6.190 -2.777 -9.780 1.00 98.12 82 ILE A O 1
ATOM 688 N N . LEU A 1 83 ? 6.069 -4.071 -7.947 1.00 98.25 83 LEU A N 1
ATOM 689 C CA . LEU A 1 83 ? 7.374 -4.718 -8.109 1.00 98.25 83 LEU A CA 1
ATOM 690 C C . LEU A 1 83 ? 7.495 -5.350 -9.499 1.00 98.25 83 LEU A C 1
ATOM 692 O O . LEU A 1 83 ? 8.445 -5.086 -10.242 1.00 98.25 83 LEU A O 1
ATOM 696 N N . MET A 1 84 ? 6.505 -6.156 -9.884 1.00 97.69 84 MET A N 1
ATOM 697 C CA . MET A 1 84 ? 6.486 -6.817 -11.185 1.00 97.69 84 MET A CA 1
ATOM 698 C C . MET A 1 84 ? 6.363 -5.811 -12.333 1.00 97.69 84 MET A C 1
ATOM 700 O O . MET A 1 84 ? 6.992 -6.009 -13.375 1.00 97.69 84 MET A O 1
ATOM 704 N N . GLY A 1 85 ? 5.618 -4.720 -12.144 1.00 97.19 85 GLY A N 1
ATOM 705 C CA . GLY A 1 85 ? 5.546 -3.592 -13.072 1.00 97.19 85 GLY A CA 1
ATOM 706 C C . GLY A 1 85 ? 6.921 -2.970 -13.322 1.00 97.19 85 GLY A C 1
ATOM 707 O O . GLY A 1 85 ? 7.356 -2.874 -14.473 1.00 97.19 85 GLY A O 1
ATOM 708 N N . CYS A 1 86 ? 7.659 -2.649 -12.256 1.00 97.69 86 CYS A N 1
ATOM 709 C CA . CYS A 1 86 ? 9.023 -2.128 -12.334 1.00 97.69 86 CYS A CA 1
ATOM 710 C C . CYS A 1 86 ? 9.959 -3.076 -13.101 1.00 97.69 86 CYS A C 1
ATOM 712 O O . CYS A 1 86 ? 10.645 -2.656 -14.038 1.00 97.69 86 CYS A O 1
ATOM 714 N N . LEU A 1 87 ? 9.947 -4.373 -12.770 1.00 97.50 87 LEU A N 1
ATOM 715 C CA . LEU A 1 87 ? 10.800 -5.367 -13.431 1.00 97.50 87 LEU A CA 1
ATOM 716 C C . LEU A 1 87 ? 10.432 -5.585 -14.909 1.00 97.50 87 LEU A C 1
ATOM 718 O O . LEU A 1 87 ? 11.313 -5.790 -15.748 1.00 97.50 87 LEU A O 1
ATOM 722 N N . LEU A 1 88 ? 9.144 -5.522 -15.257 1.00 96.50 88 LEU A N 1
ATOM 723 C CA . LEU A 1 88 ? 8.681 -5.627 -16.642 1.00 96.50 88 LEU A CA 1
ATOM 724 C C . LEU A 1 88 ? 9.160 -4.461 -17.501 1.00 96.50 88 LEU A C 1
ATOM 726 O O . LEU A 1 88 ? 9.604 -4.669 -18.633 1.00 96.50 88 LEU A O 1
ATOM 730 N N . VAL A 1 89 ? 9.068 -3.240 -16.979 1.00 95.69 89 VAL A N 1
ATOM 731 C CA . VAL A 1 89 ? 9.521 -2.038 -17.685 1.00 95.69 89 VAL A CA 1
ATOM 732 C C . VAL A 1 89 ? 11.041 -2.032 -17.796 1.00 95.69 89 VAL A C 1
ATOM 734 O O . VAL A 1 89 ? 11.567 -1.759 -18.875 1.00 95.69 89 VAL A O 1
ATOM 737 N N . ARG A 1 90 ? 11.744 -2.445 -16.735 1.00 95.62 90 ARG A N 1
ATOM 738 C CA . ARG A 1 90 ? 13.201 -2.610 -16.731 1.00 95.62 90 ARG A CA 1
ATOM 739 C C . ARG A 1 90 ? 13.654 -3.532 -17.855 1.00 95.62 90 ARG A C 1
ATOM 741 O O . ARG A 1 90 ? 14.515 -3.149 -18.641 1.00 95.62 90 ARG A O 1
ATOM 748 N N . ARG A 1 91 ? 13.030 -4.707 -17.985 1.00 94.25 91 ARG A N 1
ATOM 749 C CA . ARG A 1 91 ? 13.345 -5.658 -19.059 1.00 94.25 91 ARG A CA 1
ATOM 750 C C . ARG A 1 91 ? 13.194 -5.024 -20.446 1.00 94.25 91 ARG A C 1
ATOM 752 O O . ARG A 1 91 ? 14.083 -5.160 -21.277 1.00 94.25 91 ARG A O 1
ATOM 759 N N . ARG A 1 92 ? 12.113 -4.273 -20.683 1.00 91.75 92 ARG A N 1
ATOM 760 C CA . ARG A 1 92 ? 11.905 -3.578 -21.967 1.00 91.75 92 ARG A CA 1
ATOM 761 C C . ARG A 1 92 ? 12.947 -2.493 -22.238 1.00 91.75 92 ARG A C 1
ATOM 763 O O . ARG A 1 92 ? 13.312 -2.284 -23.392 1.00 91.75 92 ARG A O 1
ATOM 770 N N . LEU A 1 93 ? 13.404 -1.782 -21.206 1.00 91.69 93 LEU A N 1
ATOM 771 C CA . LEU A 1 93 ? 14.485 -0.801 -21.347 1.00 91.69 93 LEU A CA 1
ATOM 772 C C . LEU A 1 93 ? 15.799 -1.484 -21.714 1.00 91.69 93 LEU A C 1
ATOM 774 O O . LEU A 1 93 ? 16.489 -0.998 -22.603 1.00 91.69 93 LEU A O 1
ATOM 778 N N . GLN A 1 94 ? 16.116 -2.611 -21.077 1.00 89.81 94 GLN A N 1
ATOM 779 C CA . GLN A 1 94 ? 17.316 -3.392 -21.376 1.00 89.81 94 GLN A CA 1
ATOM 780 C C . GLN A 1 94 ? 17.298 -3.924 -22.816 1.00 89.81 94 GLN A C 1
ATOM 782 O O . GLN A 1 94 ? 18.275 -3.745 -23.536 1.00 89.81 94 GLN A O 1
ATOM 787 N N . GLU A 1 95 ? 16.167 -4.469 -23.274 1.00 88.56 95 GLU A N 1
ATOM 788 C CA . GLU A 1 95 ? 15.982 -4.909 -24.667 1.00 88.56 95 GLU A CA 1
ATOM 789 C C . GLU A 1 95 ? 16.194 -3.747 -25.663 1.00 88.56 95 GLU A C 1
ATOM 791 O O . GLU A 1 95 ? 16.894 -3.895 -26.663 1.00 88.56 95 GLU A O 1
ATOM 796 N N . LYS A 1 96 ? 15.667 -2.546 -25.373 1.00 85.25 96 LYS A N 1
ATOM 797 C CA . LYS A 1 96 ? 15.908 -1.359 -26.215 1.00 85.25 96 LYS A CA 1
ATOM 798 C C . LYS A 1 96 ? 17.343 -0.838 -26.153 1.00 85.25 96 LYS A C 1
ATOM 800 O O . LYS A 1 96 ? 17.808 -0.279 -27.144 1.00 85.25 96 LYS A O 1
ATOM 805 N N . ALA A 1 97 ? 18.018 -0.966 -25.014 1.00 86.31 97 ALA A N 1
ATOM 806 C CA . ALA A 1 97 ? 19.395 -0.513 -24.850 1.00 86.31 97 ALA A CA 1
ATOM 807 C C . ALA A 1 97 ? 20.338 -1.264 -25.790 1.00 86.31 97 ALA A C 1
ATOM 809 O O . ALA A 1 97 ? 21.133 -0.628 -26.480 1.00 86.31 97 ALA A O 1
ATOM 810 N N . VAL A 1 98 ? 20.169 -2.589 -25.861 1.00 83.38 98 VAL A N 1
ATOM 811 C CA . VAL A 1 98 ? 20.916 -3.475 -26.763 1.00 83.38 98 VAL A CA 1
ATOM 812 C C . VAL A 1 98 ? 20.672 -3.087 -28.221 1.00 83.38 98 VAL A C 1
ATOM 814 O O . VAL A 1 98 ? 21.622 -2.878 -28.963 1.00 83.38 98 VAL A O 1
ATOM 817 N N . ASN A 1 99 ? 19.414 -2.880 -28.618 1.00 81.19 99 ASN A N 1
ATOM 818 C CA . ASN A 1 99 ? 19.080 -2.560 -30.012 1.00 81.19 99 ASN A CA 1
ATOM 819 C C . ASN A 1 99 ? 19.52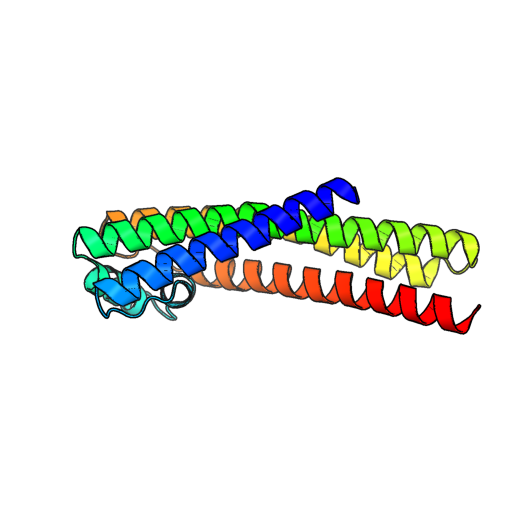3 -1.153 -30.461 1.00 81.19 99 ASN A C 1
ATOM 821 O O . ASN A 1 99 ? 19.628 -0.894 -31.653 1.00 81.19 99 ASN A O 1
ATOM 825 N N . SER A 1 100 ? 19.727 -0.223 -29.524 1.00 78.56 100 SER A N 1
ATOM 826 C CA . SER A 1 100 ? 20.012 1.191 -29.812 1.00 78.56 100 SER A CA 1
ATOM 827 C C . SER A 1 100 ? 21.492 1.567 -29.656 1.00 78.56 100 SER A C 1
ATOM 829 O O . SER A 1 100 ? 21.808 2.739 -29.861 1.00 78.56 100 SER A O 1
ATOM 831 N N . ASN A 1 101 ? 22.367 0.651 -29.214 1.00 76.12 101 ASN A N 1
ATOM 832 C CA . ASN A 1 101 ? 23.756 0.936 -28.804 1.00 76.12 101 ASN A CA 1
ATOM 833 C C . ASN A 1 101 ? 23.905 2.116 -27.811 1.00 76.12 101 ASN A C 1
ATOM 835 O O . ASN A 1 101 ? 24.969 2.716 -27.695 1.00 76.12 101 ASN A O 1
ATOM 839 N N . ASN A 1 102 ? 22.845 2.469 -27.071 1.00 72.75 102 ASN A N 1
ATOM 840 C CA . ASN A 1 102 ? 22.836 3.599 -26.133 1.00 72.75 102 ASN A CA 1
ATOM 841 C C . ASN A 1 102 ? 22.694 3.101 -24.692 1.00 72.75 102 ASN A C 1
ATOM 843 O O . ASN A 1 102 ? 21.679 3.295 -24.023 1.00 72.75 102 ASN A O 1
ATOM 847 N N . THR A 1 103 ? 23.713 2.390 -24.225 1.00 74.69 103 THR A N 1
ATOM 848 C CA . THR A 1 103 ? 23.662 1.619 -22.979 1.00 74.69 103 THR A CA 1
ATOM 849 C C . THR A 1 103 ? 23.624 2.500 -21.728 1.00 74.69 103 THR A C 1
ATOM 851 O O . THR A 1 103 ? 23.000 2.111 -20.742 1.00 74.69 103 THR A O 1
ATOM 854 N N . SER A 1 104 ? 24.221 3.700 -21.752 1.00 77.50 104 SER A N 1
ATOM 855 C CA . SER A 1 104 ? 24.345 4.538 -20.547 1.00 77.50 104 SER A CA 1
ATOM 856 C C . SER A 1 104 ? 22.998 5.098 -20.073 1.00 77.50 104 SER A C 1
ATOM 858 O O . SER A 1 104 ? 22.639 4.935 -18.906 1.00 77.50 104 SER A O 1
ATOM 860 N N . LYS A 1 105 ? 22.191 5.672 -20.979 1.00 78.50 105 LYS A N 1
ATOM 861 C CA . LYS A 1 105 ? 20.893 6.278 -20.634 1.00 78.50 105 LYS A CA 1
ATOM 862 C C . LYS A 1 105 ? 19.896 5.246 -20.107 1.00 78.50 105 LYS A C 1
ATOM 864 O O . LYS A 1 105 ? 19.226 5.480 -19.102 1.00 78.50 105 LYS A O 1
ATOM 869 N N . TYR A 1 106 ? 19.776 4.105 -20.784 1.00 85.06 106 TYR A N 1
ATOM 870 C CA . TYR A 1 106 ? 18.857 3.045 -20.363 1.00 85.06 106 TYR A CA 1
ATOM 871 C C . TYR A 1 106 ? 19.380 2.270 -19.145 1.00 85.06 106 TYR A C 1
ATOM 873 O O . TYR A 1 106 ? 18.571 1.749 -18.378 1.00 85.06 106 TYR A O 1
ATOM 881 N N . GLY A 1 107 ? 20.701 2.238 -18.931 1.00 86.62 107 GLY A N 1
ATOM 882 C CA . GLY A 1 107 ? 21.336 1.637 -17.759 1.00 86.62 107 GLY A CA 1
ATOM 883 C C . GLY A 1 107 ? 20.903 2.303 -16.454 1.00 86.62 107 GLY A C 1
ATOM 884 O O . GLY A 1 107 ? 20.421 1.614 -15.557 1.00 86.62 107 GLY A O 1
ATOM 885 N N . VAL A 1 108 ? 20.967 3.639 -16.377 1.00 90.12 108 VAL A N 1
ATOM 886 C CA . VAL A 1 108 ? 20.543 4.394 -15.180 1.00 90.12 108 VAL A CA 1
ATOM 887 C C . VAL A 1 108 ? 19.067 4.145 -14.860 1.00 90.12 108 VAL A C 1
ATOM 889 O O . VAL A 1 108 ? 18.729 3.779 -13.736 1.00 90.12 108 VAL A O 1
ATOM 892 N N . LEU A 1 109 ? 18.183 4.259 -15.858 1.00 92.75 109 LEU A N 1
ATOM 893 C CA . LEU A 1 109 ? 16.744 4.015 -15.681 1.00 92.75 109 LEU A CA 1
ATOM 894 C C . LEU A 1 109 ? 16.443 2.566 -15.265 1.00 92.75 109 LEU A C 1
ATOM 896 O O . LEU A 1 109 ? 15.559 2.319 -14.447 1.00 92.75 109 LEU A O 1
ATOM 900 N N . SER A 1 110 ? 17.194 1.603 -15.804 1.00 93.06 110 SER A N 1
ATOM 901 C CA . SER A 1 110 ? 17.100 0.190 -15.430 1.00 93.06 110 SER A CA 1
ATOM 902 C C . SER A 1 110 ? 17.505 -0.046 -13.970 1.00 93.06 110 SER A C 1
ATOM 904 O O . SER A 1 110 ? 16.838 -0.815 -13.274 1.00 93.06 110 SER A O 1
ATOM 906 N N . SER A 1 111 ? 18.564 0.611 -13.490 1.00 94.81 111 SER A N 1
ATOM 907 C CA . SER A 1 111 ? 18.995 0.532 -12.088 1.00 94.81 111 SER A CA 1
ATOM 908 C C . SER A 1 111 ? 17.992 1.189 -11.142 1.00 94.81 111 SER A C 1
ATOM 910 O O . SER A 1 111 ? 17.666 0.603 -10.113 1.00 94.81 111 SER A O 1
ATOM 912 N N . LEU A 1 112 ? 17.427 2.342 -11.514 1.00 95.50 112 LEU A N 1
ATOM 913 C CA . LEU A 1 112 ? 16.376 3.002 -10.732 1.00 95.50 112 LEU A CA 1
ATOM 914 C C . LEU A 1 112 ? 15.131 2.118 -10.589 1.00 95.50 112 LEU A C 1
ATOM 916 O O . LEU A 1 112 ? 14.624 1.952 -9.484 1.00 95.50 112 LEU A O 1
ATOM 920 N N . LEU A 1 113 ? 14.667 1.485 -11.673 1.00 96.69 113 LEU A N 1
ATOM 921 C CA . LEU A 1 113 ? 13.535 0.552 -11.609 1.00 96.69 113 LEU A CA 1
ATOM 922 C C . LEU A 1 113 ? 13.828 -0.675 -10.743 1.00 96.69 113 LEU A C 1
ATOM 924 O O . LEU A 1 113 ? 12.925 -1.172 -10.075 1.00 96.69 113 LEU A O 1
ATOM 928 N N . LEU A 1 114 ? 15.069 -1.169 -10.748 1.00 97.50 114 LEU A N 1
ATOM 929 C CA . LEU A 1 114 ? 15.469 -2.261 -9.866 1.00 97.50 114 LEU A CA 1
ATOM 930 C C . LEU A 1 114 ? 15.442 -1.819 -8.398 1.00 97.50 114 LEU A C 1
ATOM 932 O O . LEU A 1 114 ? 14.866 -2.519 -7.571 1.00 97.50 114 LEU A O 1
ATOM 936 N N . GLY A 1 115 ? 15.996 -0.644 -8.090 1.00 97.56 115 GLY A N 1
ATOM 937 C CA . GLY A 1 115 ? 15.925 -0.051 -6.754 1.00 97.56 115 GLY A CA 1
ATOM 938 C C . GLY A 1 115 ? 14.479 0.109 -6.285 1.00 97.56 115 GLY A C 1
ATOM 939 O O . GLY A 1 115 ? 14.127 -0.361 -5.208 1.00 97.56 115 GLY A O 1
ATOM 940 N N . MET A 1 116 ? 13.606 0.660 -7.132 1.00 97.25 116 MET A N 1
ATOM 941 C CA . MET A 1 116 ? 12.184 0.817 -6.811 1.00 97.25 116 MET A CA 1
ATOM 942 C C . MET A 1 116 ? 11.449 -0.511 -6.630 1.00 97.25 116 MET A C 1
ATOM 944 O O . MET A 1 116 ? 10.534 -0.576 -5.812 1.00 97.25 116 MET A O 1
ATOM 948 N N . ALA A 1 117 ? 11.839 -1.565 -7.354 1.00 97.44 117 ALA A N 1
ATOM 949 C CA . ALA A 1 117 ? 11.299 -2.909 -7.159 1.00 97.44 117 ALA A CA 1
ATOM 950 C C . ALA A 1 117 ? 11.660 -3.462 -5.769 1.00 97.44 117 ALA A C 1
ATOM 952 O O . ALA A 1 117 ? 10.784 -3.984 -5.084 1.00 97.44 117 ALA A O 1
ATOM 953 N N . PHE A 1 118 ? 12.907 -3.285 -5.318 1.00 97.75 118 PHE A N 1
ATOM 954 C CA . PHE A 1 118 ? 13.314 -3.655 -3.957 1.00 97.75 118 PHE A CA 1
ATOM 955 C C . PHE A 1 118 ? 12.611 -2.817 -2.886 1.00 97.75 118 PHE A C 1
ATOM 957 O O . PHE A 1 118 ? 12.204 -3.363 -1.864 1.00 97.75 118 PHE A O 1
ATOM 964 N N . MET A 1 119 ? 12.386 -1.523 -3.133 1.00 98.00 119 MET A N 1
ATOM 965 C CA . MET A 1 119 ? 11.627 -0.667 -2.212 1.00 98.00 119 MET A CA 1
ATOM 966 C C . MET A 1 119 ? 10.189 -1.151 -1.988 1.00 98.00 119 MET A C 1
ATOM 968 O O . MET A 1 119 ? 9.655 -0.932 -0.906 1.00 98.00 119 MET A O 1
ATOM 972 N N . GLN A 1 120 ? 9.580 -1.876 -2.938 1.00 98.06 120 GLN A N 1
ATOM 973 C CA . GLN A 1 120 ? 8.258 -2.480 -2.714 1.00 98.06 120 GLN A CA 1
ATOM 974 C C . GLN A 1 120 ? 8.288 -3.599 -1.665 1.00 98.06 120 GLN A C 1
ATOM 976 O O . GLN A 1 120 ? 7.305 -3.787 -0.957 1.00 98.06 120 GLN A O 1
ATOM 981 N N . LEU A 1 121 ? 9.406 -4.320 -1.524 1.00 97.19 121 LEU A N 1
ATOM 982 C CA . LEU A 1 121 ? 9.555 -5.321 -0.463 1.00 97.19 121 LEU A CA 1
ATOM 983 C C . LEU A 1 121 ? 9.613 -4.647 0.912 1.00 97.19 121 LEU A C 1
ATOM 985 O O . LEU A 1 121 ? 8.965 -5.107 1.846 1.00 97.19 121 LEU A O 1
ATOM 989 N N . PHE A 1 122 ? 10.336 -3.528 1.027 1.00 96.62 122 PHE A N 1
ATOM 990 C CA . PHE A 1 122 ? 10.363 -2.736 2.259 1.00 96.62 122 PHE A CA 1
ATOM 991 C C . PHE A 1 122 ? 9.001 -2.116 2.573 1.00 96.62 122 PHE A C 1
ATOM 993 O O . PHE A 1 122 ? 8.557 -2.191 3.713 1.00 96.62 122 PHE A O 1
ATOM 1000 N N . ALA A 1 123 ? 8.311 -1.570 1.569 1.00 97.56 123 ALA A N 1
ATOM 1001 C CA . ALA A 1 123 ? 6.961 -1.038 1.734 1.00 97.56 123 ALA A CA 1
ATOM 1002 C C . ALA A 1 123 ? 5.993 -2.107 2.264 1.00 97.56 123 ALA A C 1
ATOM 1004 O O . ALA A 1 123 ? 5.223 -1.834 3.180 1.00 97.56 123 ALA A O 1
ATOM 1005 N N . TRP A 1 124 ? 6.102 -3.340 1.764 1.00 96.94 124 TRP A N 1
ATOM 1006 C CA . TRP A 1 124 ? 5.310 -4.463 2.258 1.00 96.94 124 TRP A CA 1
ATOM 1007 C C . TRP A 1 124 ? 5.660 -4.855 3.701 1.00 96.94 124 TRP A C 1
ATOM 1009 O O . TRP A 1 124 ? 4.766 -5.104 4.502 1.00 96.94 124 TRP A O 1
ATOM 1019 N N . LEU A 1 125 ? 6.941 -4.848 4.086 1.00 96.19 125 LEU A N 1
ATOM 1020 C CA . LEU A 1 125 ? 7.339 -5.078 5.484 1.00 96.19 125 LEU A CA 1
ATOM 1021 C C . LEU A 1 125 ? 6.806 -3.996 6.432 1.00 96.19 125 LEU A C 1
ATOM 1023 O O . LEU A 1 125 ? 6.414 -4.295 7.565 1.00 96.19 125 LEU A O 1
ATOM 1027 N N . PHE A 1 126 ? 6.797 -2.742 5.981 1.00 96.38 126 PHE A N 1
ATOM 1028 C CA . PHE A 1 126 ? 6.236 -1.628 6.742 1.00 96.38 126 PHE A CA 1
ATOM 1029 C C . PHE A 1 126 ? 4.729 -1.794 6.912 1.00 96.38 126 PHE A C 1
ATOM 1031 O O . PHE A 1 126 ? 4.237 -1.616 8.020 1.00 96.38 126 PHE A O 1
ATOM 1038 N N . ASP A 1 127 ? 4.036 -2.226 5.860 1.00 96.31 127 ASP A N 1
ATOM 1039 C CA . ASP A 1 127 ? 2.607 -2.529 5.877 1.00 96.31 127 ASP A CA 1
ATOM 1040 C C . ASP A 1 127 ? 2.245 -3.677 6.831 1.00 96.31 127 ASP A C 1
ATOM 1042 O O . ASP A 1 127 ? 1.350 -3.528 7.656 1.00 96.31 127 ASP A O 1
ATOM 1046 N N . ILE A 1 128 ? 3.011 -4.777 6.821 1.00 95.19 128 ILE A N 1
ATOM 1047 C CA . ILE A 1 128 ? 2.868 -5.871 7.799 1.00 95.19 128 ILE A CA 1
ATOM 1048 C C . ILE A 1 128 ? 3.009 -5.332 9.229 1.00 95.19 128 ILE A C 1
ATOM 1050 O O . ILE A 1 128 ? 2.199 -5.632 10.107 1.00 95.19 128 ILE A O 1
ATOM 1054 N N . SER A 1 129 ? 4.060 -4.546 9.475 1.00 95.12 129 SER A N 1
ATOM 1055 C CA . SER A 1 129 ? 4.368 -4.026 10.812 1.00 95.12 129 SER A CA 1
ATOM 1056 C C . SER A 1 129 ? 3.286 -3.072 11.320 1.00 95.12 129 SER A C 1
ATOM 1058 O O . SER A 1 129 ? 2.926 -3.104 12.497 1.00 95.12 129 SER A O 1
ATOM 1060 N N . GLU A 1 130 ? 2.778 -2.225 10.434 1.00 95.00 130 GLU A N 1
ATOM 1061 C CA . GLU A 1 130 ? 1.719 -1.253 10.682 1.00 95.00 130 GLU A CA 1
ATOM 1062 C C . GLU A 1 130 ? 0.386 -1.956 10.989 1.00 95.00 130 GLU A C 1
ATOM 1064 O O . GLU A 1 130 ? -0.156 -1.762 12.081 1.00 95.00 130 GLU A O 1
ATOM 1069 N N . ASN A 1 131 ? -0.046 -2.890 10.137 1.00 95.50 131 ASN A N 1
ATOM 1070 C CA . ASN A 1 131 ? -1.276 -3.660 10.332 1.00 95.50 131 ASN A CA 1
ATOM 1071 C C . ASN A 1 131 ? -1.275 -4.480 11.635 1.00 95.50 131 ASN A C 1
ATOM 1073 O O . ASN A 1 131 ? -2.289 -4.549 12.340 1.00 95.50 131 ASN A O 1
ATOM 1077 N N . ILE A 1 132 ? -0.135 -5.087 11.998 1.00 95.19 132 ILE A N 1
ATOM 1078 C CA . ILE A 1 132 ? 0.016 -5.803 13.276 1.00 95.19 132 ILE A CA 1
ATOM 1079 C C . ILE A 1 132 ? -0.176 -4.841 14.454 1.00 95.19 132 ILE A C 1
ATOM 1081 O O . ILE A 1 132 ? -0.929 -5.154 15.379 1.00 95.19 132 ILE A O 1
ATOM 1085 N N . ARG A 1 133 ? 0.477 -3.671 14.427 1.00 95.62 133 ARG A N 1
ATOM 1086 C CA . ARG A 1 133 ? 0.381 -2.671 15.503 1.00 95.62 133 ARG A CA 1
ATOM 1087 C C . ARG A 1 133 ? -1.042 -2.142 15.654 1.00 95.62 133 ARG A C 1
ATOM 1089 O O . ARG A 1 133 ? -1.568 -2.205 16.763 1.00 95.62 133 ARG A O 1
ATOM 1096 N N . LEU A 1 134 ? -1.688 -1.715 14.565 1.00 96.62 134 LEU A N 1
ATOM 1097 C CA . LEU A 1 134 ? -3.076 -1.240 14.607 1.00 96.62 134 LEU A CA 1
ATOM 1098 C C . LEU A 1 134 ? -4.028 -2.311 15.137 1.00 96.62 134 LEU A C 1
ATOM 1100 O O . LEU A 1 134 ? -4.844 -2.036 16.016 1.00 96.62 134 LEU A O 1
ATOM 1104 N N . THR A 1 135 ? -3.888 -3.552 14.664 1.00 96.75 135 THR A N 1
ATOM 1105 C CA . THR A 1 135 ? -4.708 -4.674 15.137 1.00 96.75 135 THR A CA 1
ATOM 1106 C C . THR A 1 135 ? -4.561 -4.880 16.644 1.00 96.75 135 THR A C 1
ATOM 1108 O O . THR A 1 135 ? -5.555 -5.114 17.334 1.00 96.75 135 THR A O 1
ATOM 1111 N N . ILE A 1 136 ? -3.334 -4.812 17.170 1.00 96.88 136 ILE A N 1
ATOM 1112 C CA . ILE A 1 136 ? -3.065 -4.945 18.606 1.00 96.88 136 ILE A CA 1
ATOM 1113 C C . ILE A 1 136 ? -3.701 -3.785 19.376 1.00 96.88 136 ILE A C 1
ATOM 1115 O O . ILE A 1 136 ? -4.439 -4.036 20.328 1.00 96.88 136 ILE A O 1
ATOM 1119 N N . TRP A 1 137 ? -3.478 -2.545 18.944 1.00 97.62 137 TRP A N 1
ATOM 1120 C CA . TRP A 1 137 ? -3.979 -1.348 19.623 1.00 97.62 137 TRP A CA 1
ATOM 1121 C C . TRP A 1 137 ? -5.505 -1.282 19.653 1.00 97.62 137 TRP A C 1
ATOM 1123 O O . TRP A 1 137 ? -6.094 -1.074 20.711 1.00 97.62 137 TRP A O 1
ATOM 1133 N N . ILE A 1 138 ? -6.173 -1.585 18.538 1.00 97.06 138 ILE A N 1
ATOM 1134 C CA . ILE A 1 138 ? -7.641 -1.650 18.484 1.00 97.06 138 ILE A CA 1
ATOM 1135 C C . ILE A 1 138 ? -8.170 -2.749 19.408 1.00 97.06 138 ILE A C 1
ATOM 1137 O O . ILE A 1 138 ? -9.155 -2.554 20.123 1.00 97.06 138 ILE A O 1
ATOM 1141 N N . LYS A 1 139 ? -7.521 -3.922 19.439 1.00 96.38 139 LYS A N 1
ATOM 1142 C CA . LYS A 1 139 ? -7.919 -5.008 20.346 1.00 96.38 139 LYS A CA 1
ATOM 1143 C C . LYS A 1 139 ? -7.763 -4.613 21.812 1.00 96.38 139 LYS A C 1
ATOM 1145 O O . LYS A 1 139 ? -8.689 -4.884 22.574 1.00 96.38 139 LYS A O 1
ATOM 1150 N N . GLN A 1 140 ? -6.658 -3.962 22.166 1.00 96.06 140 GLN A N 1
ATOM 1151 C CA . GLN A 1 140 ? -6.352 -3.487 23.518 1.00 96.06 140 GLN A CA 1
ATOM 1152 C C . GLN A 1 140 ? -7.197 -2.279 23.945 1.00 96.06 140 GLN A C 1
ATOM 1154 O O . GLN A 1 140 ? -7.422 -2.100 25.137 1.00 96.06 140 GLN A O 1
ATOM 1159 N N . GLY A 1 141 ? -7.699 -1.492 22.992 1.00 96.12 141 GLY A N 1
ATOM 1160 C CA . GLY A 1 141 ? -8.505 -0.300 23.253 1.00 96.12 141 GLY A CA 1
ATOM 1161 C C . GLY A 1 141 ? -7.694 0.987 23.434 1.00 96.12 141 GLY A C 1
ATOM 1162 O O . GLY A 1 141 ? -8.270 1.986 23.848 1.00 96.12 141 GLY A O 1
ATOM 1163 N N . TYR A 1 142 ? -6.391 0.974 23.140 1.00 95.19 142 TYR A N 1
ATOM 1164 C CA . TYR A 1 142 ? -5.518 2.151 23.193 1.00 95.19 142 TYR A CA 1
ATOM 1165 C C . TYR A 1 142 ? -4.268 1.960 22.315 1.00 95.19 142 TYR A C 1
ATOM 1167 O O . TYR A 1 142 ? -3.854 0.835 22.025 1.00 95.19 142 TYR A O 1
ATOM 1175 N N . ALA A 1 143 ? -3.650 3.064 21.906 1.00 94.81 143 ALA A N 1
ATOM 1176 C CA . ALA A 1 143 ? -2.422 3.142 21.136 1.00 94.81 143 ALA A CA 1
ATOM 1177 C C . ALA A 1 143 ? -1.176 3.017 22.031 1.00 94.81 143 ALA A C 1
ATOM 1179 O O . ALA A 1 143 ? -1.048 3.626 23.098 1.00 94.81 143 ALA A O 1
ATOM 1180 N N . GLY A 1 144 ? -0.209 2.227 21.570 1.00 92.75 144 GLY A N 1
ATOM 1181 C CA . GLY A 1 144 ? 1.098 2.066 22.207 1.00 92.75 144 GLY A CA 1
ATOM 1182 C C . GLY A 1 144 ? 2.086 3.178 21.839 1.00 92.75 144 GLY A C 1
ATOM 1183 O O . GLY A 1 144 ? 1.723 4.349 21.725 1.00 92.75 144 GLY A O 1
ATOM 1184 N N . ASP A 1 145 ? 3.360 2.813 21.678 1.00 92.69 145 ASP A N 1
ATOM 1185 C CA . ASP A 1 145 ? 4.386 3.726 21.165 1.00 92.69 145 ASP A CA 1
ATOM 1186 C C . ASP A 1 145 ? 4.224 3.961 19.652 1.00 92.69 145 ASP A C 1
ATOM 1188 O O . ASP A 1 145 ? 4.243 3.026 18.844 1.00 92.69 145 ASP A O 1
ATOM 1192 N N . MET A 1 146 ? 4.106 5.235 19.280 1.00 92.81 146 MET A N 1
ATOM 1193 C CA . MET A 1 146 ? 3.914 5.702 17.909 1.00 92.81 146 MET A CA 1
ATOM 1194 C C . MET A 1 146 ? 5.168 6.298 17.260 1.00 92.81 146 MET A C 1
ATOM 1196 O O . MET A 1 146 ? 5.098 6.679 16.093 1.00 92.81 146 MET A O 1
ATOM 1200 N N . SER A 1 147 ? 6.309 6.334 17.955 1.00 89.44 147 SER A N 1
ATOM 1201 C CA . SER A 1 147 ? 7.557 6.987 17.519 1.00 89.44 147 SER A CA 1
ATOM 1202 C C . SER A 1 147 ? 7.949 6.737 16.053 1.00 89.44 147 SER A C 1
ATOM 1204 O O . SER A 1 147 ? 8.387 7.651 15.356 1.00 89.44 147 SER A O 1
ATOM 1206 N N . LEU A 1 148 ? 7.752 5.511 15.558 1.00 91.31 148 LEU A N 1
ATOM 1207 C CA . LEU A 1 148 ? 8.051 5.120 14.175 1.00 91.31 148 LEU A CA 1
ATOM 1208 C C . LEU A 1 148 ? 6.814 4.830 13.320 1.00 91.31 148 LEU A C 1
ATOM 1210 O O . LEU A 1 148 ? 6.954 4.630 12.118 1.00 91.31 148 LEU A O 1
ATOM 1214 N N . PHE A 1 149 ? 5.618 4.795 13.907 1.00 94.19 149 PHE A N 1
ATOM 1215 C CA . PHE A 1 149 ? 4.413 4.304 13.238 1.00 94.19 149 PHE A CA 1
ATOM 1216 C C . PHE A 1 149 ? 4.093 5.105 11.970 1.00 94.19 149 PHE A C 1
ATOM 1218 O O . PHE A 1 149 ? 4.128 4.561 10.867 1.00 94.19 149 PHE A O 1
ATOM 1225 N N . GLU A 1 150 ? 3.893 6.417 12.104 1.00 92.94 150 GLU A N 1
ATOM 1226 C CA . GLU A 1 150 ? 3.560 7.261 10.953 1.00 92.94 150 GLU A CA 1
ATOM 1227 C C . GLU A 1 150 ? 4.685 7.355 9.931 1.00 92.94 150 GLU A C 1
ATOM 1229 O O . GLU A 1 150 ? 4.432 7.486 8.737 1.00 92.94 150 GLU A O 1
ATOM 1234 N N . THR A 1 151 ? 5.937 7.318 10.385 1.00 94.56 151 THR A N 1
ATOM 1235 C CA . THR A 1 151 ? 7.092 7.362 9.486 1.00 94.56 151 THR A CA 1
ATOM 1236 C C . THR A 1 151 ? 7.092 6.141 8.572 1.00 94.56 151 THR A C 1
ATOM 1238 O O . THR A 1 151 ? 7.265 6.286 7.363 1.00 94.56 151 THR A O 1
ATOM 1241 N N . LEU A 1 152 ? 6.830 4.950 9.120 1.00 95.19 152 LEU A N 1
ATOM 1242 C CA . LEU A 1 152 ? 6.714 3.719 8.337 1.00 95.19 152 LEU A CA 1
ATOM 1243 C C . LEU A 1 152 ? 5.529 3.779 7.363 1.00 95.19 152 LEU A C 1
ATOM 1245 O O . LEU A 1 152 ? 5.693 3.428 6.193 1.00 95.19 152 LEU A O 1
ATOM 1249 N N . VAL A 1 153 ? 4.379 4.301 7.805 1.00 95.44 153 VAL A N 1
ATOM 1250 C CA . VAL A 1 153 ? 3.192 4.501 6.955 1.00 95.44 153 VAL A CA 1
ATOM 1251 C C . VAL A 1 153 ? 3.508 5.451 5.786 1.00 95.44 153 VAL A C 1
ATOM 1253 O O . VAL A 1 153 ? 3.280 5.138 4.618 1.00 95.44 153 VAL A O 1
ATOM 1256 N N . LYS A 1 154 ? 4.106 6.613 6.064 1.00 96.06 154 LYS A N 1
ATOM 1257 C CA . LYS A 1 154 ? 4.474 7.600 5.034 1.00 96.06 154 LYS A CA 1
ATOM 1258 C C . LYS A 1 154 ? 5.478 7.017 4.038 1.00 96.06 154 LYS A C 1
ATOM 1260 O O . LYS A 1 154 ? 5.337 7.229 2.833 1.00 96.06 154 LYS A O 1
ATOM 1265 N N . LEU A 1 155 ? 6.461 6.249 4.516 1.00 96.56 155 LEU A N 1
ATOM 1266 C CA . LEU A 1 155 ? 7.444 5.589 3.657 1.00 96.56 155 LEU A CA 1
ATOM 1267 C C . LEU A 1 155 ? 6.816 4.509 2.765 1.00 96.56 155 LEU A C 1
ATOM 1269 O O . LEU A 1 155 ? 7.151 4.473 1.579 1.00 96.56 155 LEU A O 1
ATOM 1273 N N . LYS A 1 156 ? 5.885 3.676 3.270 1.00 95.69 156 LYS A N 1
ATOM 1274 C CA . LYS A 1 156 ? 5.213 2.662 2.426 1.00 95.69 156 LYS A CA 1
ATOM 1275 C C . LYS A 1 156 ? 4.452 3.318 1.272 1.00 95.69 156 LYS A C 1
ATOM 1277 O O . LYS A 1 156 ? 4.615 2.904 0.121 1.00 95.69 156 LYS A O 1
ATOM 1282 N N . PHE A 1 157 ? 3.717 4.401 1.542 1.00 95.94 157 PHE A N 1
ATOM 1283 C CA . PHE A 1 157 ? 2.995 5.142 0.504 1.00 95.94 157 PHE A CA 1
ATOM 1284 C C . PHE A 1 157 ? 3.937 5.828 -0.483 1.00 95.94 157 PHE A C 1
ATOM 1286 O O . PHE A 1 157 ? 3.725 5.738 -1.692 1.00 95.94 157 PHE A O 1
ATOM 1293 N N . LEU A 1 158 ? 5.006 6.464 0.004 1.00 97.12 158 LEU A N 1
ATOM 1294 C CA . LEU A 1 158 ? 6.002 7.099 -0.856 1.00 97.12 158 LEU A CA 1
ATOM 1295 C C . LEU A 1 158 ? 6.612 6.087 -1.836 1.00 97.12 158 LEU A C 1
ATOM 1297 O O . LEU A 1 158 ? 6.689 6.354 -3.037 1.00 97.12 158 LEU A O 1
ATOM 1301 N N . PHE A 1 159 ? 7.007 4.910 -1.349 1.00 97.56 159 PHE A N 1
ATOM 1302 C CA . PHE A 1 159 ? 7.581 3.857 -2.186 1.00 97.56 159 PHE A CA 1
ATOM 1303 C C . PHE A 1 159 ? 6.582 3.303 -3.204 1.00 97.56 159 PHE A C 1
ATOM 1305 O O . PHE A 1 159 ? 6.965 3.107 -4.363 1.00 97.56 159 PHE A O 1
ATOM 1312 N N . ALA A 1 160 ? 5.319 3.095 -2.820 1.00 97.38 160 ALA A N 1
ATOM 1313 C CA . ALA A 1 160 ? 4.267 2.687 -3.751 1.00 97.38 160 ALA A CA 1
ATOM 1314 C C . ALA A 1 160 ? 4.051 3.727 -4.858 1.00 97.38 160 ALA A C 1
ATOM 1316 O O . ALA A 1 160 ? 4.119 3.393 -6.043 1.00 97.38 160 ALA A O 1
ATOM 1317 N N . ILE A 1 161 ? 3.844 4.996 -4.488 1.00 97.31 161 ILE A N 1
ATOM 1318 C CA . ILE A 1 161 ? 3.556 6.083 -5.433 1.00 97.31 161 ILE A CA 1
ATOM 1319 C C . ILE A 1 161 ? 4.716 6.257 -6.415 1.00 97.31 161 ILE A C 1
ATOM 1321 O O . ILE A 1 161 ? 4.502 6.260 -7.628 1.00 97.31 161 ILE A O 1
ATOM 1325 N N . LEU A 1 162 ? 5.953 6.342 -5.918 1.00 97.62 162 LEU A N 1
ATOM 1326 C CA . LEU A 1 162 ? 7.131 6.469 -6.778 1.00 97.62 162 LEU A CA 1
ATOM 1327 C C . LEU A 1 162 ? 7.301 5.251 -7.696 1.00 97.62 162 LEU A C 1
ATOM 1329 O O . LEU A 1 162 ? 7.657 5.411 -8.864 1.00 97.62 162 LEU A O 1
ATOM 1333 N N . GLY A 1 163 ? 7.015 4.041 -7.205 1.00 97.19 163 GLY A N 1
ATOM 1334 C CA . GLY A 1 163 ? 7.087 2.814 -7.999 1.00 97.19 163 GLY A CA 1
ATOM 1335 C C . GLY A 1 163 ? 6.078 2.808 -9.148 1.00 97.19 163 GLY A C 1
ATOM 1336 O O . GLY A 1 163 ? 6.435 2.511 -10.294 1.00 97.19 163 GLY A O 1
ATOM 1337 N N . VAL A 1 164 ? 4.833 3.203 -8.873 1.00 97.19 164 VAL A N 1
ATOM 1338 C CA . VAL A 1 164 ? 3.776 3.339 -9.886 1.00 97.19 164 VAL A CA 1
ATOM 1339 C C . VAL A 1 164 ? 4.138 4.417 -10.904 1.00 97.19 164 VAL A C 1
ATOM 1341 O O . VAL A 1 164 ? 4.144 4.135 -12.102 1.00 97.19 164 VAL A O 1
ATOM 1344 N N . LEU A 1 165 ? 4.488 5.626 -10.456 1.00 97.06 165 LEU A N 1
ATOM 1345 C CA . LEU A 1 165 ? 4.798 6.748 -11.347 1.00 97.06 165 LEU A CA 1
ATOM 1346 C C . LEU A 1 165 ? 5.989 6.442 -12.256 1.00 97.06 165 LEU A C 1
ATOM 1348 O O . LEU A 1 165 ? 5.915 6.671 -13.465 1.00 97.06 165 LEU A O 1
ATOM 1352 N N . LEU A 1 166 ? 7.069 5.881 -11.703 1.00 95.56 166 LEU A N 1
ATOM 1353 C CA . LEU A 1 166 ? 8.263 5.559 -12.478 1.00 95.56 166 LEU A CA 1
ATOM 1354 C C . LEU A 1 166 ? 7.987 4.450 -13.499 1.00 95.56 166 LEU A C 1
ATOM 1356 O O . LEU A 1 166 ? 8.338 4.589 -14.673 1.00 95.56 166 LEU A O 1
ATOM 1360 N N . SER A 1 167 ? 7.352 3.352 -13.077 1.00 95.50 167 SER A N 1
ATOM 1361 C CA . SER A 1 167 ? 7.067 2.225 -13.970 1.00 95.50 167 SER A CA 1
ATOM 1362 C C . SER A 1 167 ? 6.072 2.608 -15.070 1.00 95.50 167 SER A C 1
ATOM 1364 O O . SER A 1 167 ? 6.345 2.375 -16.251 1.00 95.50 167 SER A O 1
ATOM 1366 N N . LEU A 1 168 ? 4.962 3.260 -14.724 1.00 94.81 168 LEU A N 1
ATOM 1367 C CA . LEU A 1 168 ? 3.943 3.677 -15.682 1.00 94.81 168 LEU A CA 1
ATOM 1368 C C . LEU A 1 168 ? 4.460 4.772 -16.621 1.00 94.81 168 LEU A C 1
ATOM 1370 O O . LEU A 1 168 ? 4.302 4.656 -17.837 1.00 94.81 168 LEU A O 1
ATOM 1374 N N . GLY A 1 169 ? 5.132 5.795 -16.086 1.00 94.44 169 GLY A N 1
ATOM 1375 C CA . GLY A 1 169 ? 5.693 6.892 -16.875 1.00 94.44 169 GLY A CA 1
ATOM 1376 C C . GLY A 1 169 ? 6.693 6.394 -17.918 1.00 94.44 169 GLY A C 1
ATOM 1377 O O . GLY A 1 169 ? 6.590 6.730 -19.101 1.00 94.44 169 GLY A O 1
ATOM 1378 N N . LEU A 1 170 ? 7.608 5.503 -17.521 1.00 93.88 170 LEU A N 1
ATOM 1379 C CA . LEU A 1 170 ? 8.559 4.892 -18.451 1.00 93.88 170 LEU A CA 1
ATOM 1380 C C . LEU A 1 170 ? 7.877 3.943 -19.440 1.00 93.88 170 LEU A C 1
ATOM 1382 O O . LEU A 1 170 ? 8.262 3.909 -20.609 1.00 93.88 170 LEU A O 1
ATOM 1386 N N . PHE A 1 171 ? 6.844 3.203 -19.031 1.00 92.75 171 PHE A N 1
ATOM 1387 C CA . PHE A 1 171 ? 6.069 2.364 -19.945 1.00 92.75 171 PHE A CA 1
ATOM 1388 C C . PHE A 1 171 ? 5.392 3.182 -21.055 1.00 92.75 171 PHE A C 1
ATOM 1390 O O . PHE A 1 171 ? 5.475 2.809 -22.231 1.00 92.75 171 PHE A O 1
ATOM 1397 N N . VAL A 1 172 ? 4.751 4.298 -20.696 1.00 92.12 172 VAL A N 1
ATOM 1398 C CA . VAL A 1 172 ? 4.098 5.212 -21.644 1.00 92.12 172 VAL A CA 1
ATOM 1399 C C . VAL A 1 172 ? 5.136 5.851 -22.562 1.00 92.12 172 VAL A C 1
ATOM 1401 O O . VAL A 1 172 ? 4.996 5.768 -23.783 1.00 92.12 172 VAL A O 1
ATOM 1404 N N . TRP A 1 173 ? 6.227 6.385 -22.006 1.00 91.50 173 TRP A N 1
ATOM 1405 C CA . TRP A 1 173 ? 7.325 6.961 -22.788 1.00 91.50 173 TRP A CA 1
ATOM 1406 C C . TRP A 1 173 ? 7.892 5.968 -23.814 1.00 91.50 173 TRP A C 1
ATOM 1408 O O . TRP A 1 173 ? 8.085 6.293 -24.989 1.00 91.50 173 TRP A O 1
ATOM 1418 N N . LEU A 1 174 ? 8.090 4.713 -23.400 1.00 87.75 174 LEU A N 1
ATOM 1419 C CA . LEU A 1 174 ? 8.559 3.643 -24.275 1.00 87.75 174 LEU A CA 1
ATOM 1420 C C . LEU A 1 174 ? 7.597 3.327 -25.422 1.00 87.75 174 LEU A C 1
ATOM 1422 O O . LEU A 1 174 ? 8.079 2.936 -26.494 1.00 87.75 174 LEU A O 1
ATOM 1426 N N . ARG A 1 175 ? 6.282 3.453 -25.200 1.00 86.25 175 ARG A N 1
ATOM 1427 C CA . ARG A 1 175 ? 5.247 3.282 -26.229 1.00 86.25 175 ARG A CA 1
ATOM 1428 C C . ARG A 1 175 ? 5.218 4.456 -27.201 1.00 86.25 175 ARG A C 1
ATOM 1430 O O . ARG A 1 175 ? 5.265 4.208 -28.400 1.00 86.25 175 ARG A O 1
ATOM 1437 N N . VAL A 1 176 ? 5.202 5.694 -26.706 1.00 86.75 176 VAL A N 1
ATOM 1438 C CA . VAL A 1 176 ? 5.166 6.904 -27.551 1.00 86.75 176 VAL A CA 1
ATOM 1439 C C . VAL A 1 176 ? 6.363 6.930 -28.501 1.00 86.75 176 VAL A C 1
ATOM 1441 O O . VAL A 1 176 ? 6.193 7.056 -29.708 1.00 86.75 176 VAL A O 1
ATOM 1444 N N . LYS A 1 177 ? 7.574 6.668 -27.991 1.00 78.19 177 LYS A N 1
ATOM 1445 C CA . LYS A 1 177 ? 8.781 6.624 -28.831 1.00 78.19 177 LYS A CA 1
ATOM 1446 C C . LYS A 1 177 ? 8.735 5.531 -29.910 1.00 78.19 177 LYS A C 1
ATOM 1448 O O . LYS A 1 177 ? 9.406 5.661 -30.922 1.00 78.19 177 LYS A O 1
ATOM 1453 N N . ARG A 1 178 ? 7.992 4.436 -29.701 1.00 73.62 178 ARG A N 1
ATOM 1454 C CA . ARG A 1 178 ? 7.846 3.381 -30.718 1.00 73.62 178 ARG A CA 1
ATOM 1455 C C . ARG A 1 178 ? 6.978 3.848 -31.888 1.00 73.62 178 ARG A C 1
ATOM 1457 O O . ARG A 1 178 ? 7.323 3.548 -33.018 1.00 73.62 178 ARG A O 1
ATOM 1464 N N . ASN A 1 179 ? 5.898 4.575 -31.609 1.00 69.69 179 ASN A N 1
ATOM 1465 C CA . ASN A 1 179 ? 4.958 5.033 -32.633 1.00 69.69 179 ASN A CA 1
ATOM 1466 C C . ASN A 1 179 ? 5.523 6.177 -33.494 1.00 69.69 179 ASN A C 1
ATOM 1468 O O . ASN A 1 179 ? 5.111 6.325 -34.630 1.00 69.69 179 ASN A O 1
ATOM 1472 N N . ASN A 1 180 ? 6.483 6.954 -32.982 1.00 63.09 180 ASN A N 1
ATOM 1473 C CA . ASN A 1 180 ? 7.143 8.015 -33.759 1.00 63.09 180 ASN A CA 1
ATOM 1474 C C . ASN A 1 180 ? 8.266 7.499 -34.687 1.00 63.09 180 ASN A C 1
ATOM 1476 O O . ASN A 1 180 ? 8.871 8.289 -35.403 1.00 63.09 180 ASN A O 1
ATOM 1480 N N . HIS A 1 181 ? 8.595 6.204 -34.630 1.00 55.25 181 HIS A N 1
ATOM 1481 C CA . HIS A 1 181 ? 9.634 5.564 -35.449 1.00 55.25 181 HIS A CA 1
ATOM 1482 C C . HIS A 1 181 ? 9.079 4.426 -36.333 1.00 55.25 181 HIS A C 1
ATOM 1484 O O . HIS A 1 181 ? 9.872 3.659 -36.878 1.00 55.25 181 HIS A O 1
ATOM 1490 N N . SER A 1 182 ? 7.751 4.291 -36.444 1.00 49.50 182 SER A N 1
ATOM 1491 C CA . SER A 1 182 ? 7.061 3.420 -37.411 1.00 49.50 182 SER A CA 1
ATOM 1492 C C . SER A 1 182 ? 6.396 4.264 -38.481 1.00 49.50 182 SER A C 1
ATOM 1494 O O . SER A 1 182 ? 6.470 3.872 -39.658 1.00 49.50 182 SER A O 1
#